Protein AF-A0A1B8FGQ7-F1 (afdb_monomer_lit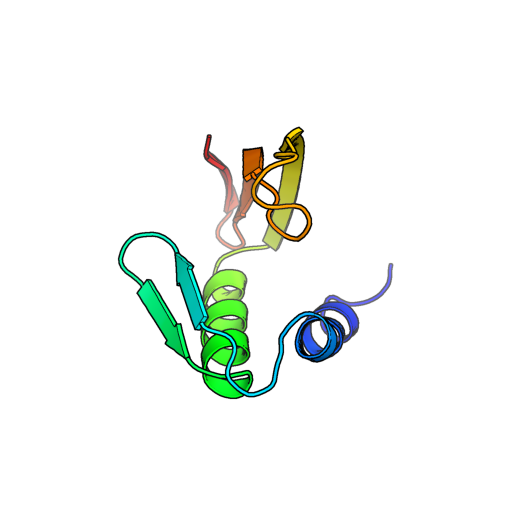e)

Secondary structure (DSSP, 8-state):
---THHHHHHGGGGS-TT-EEEETTEEEESHHHHHHHHHHHHTSEEEEEEEEEEEEETTEEEEEEEEEEEEEEETTS-EEEE-

Structure (mmCIF, N/CA/C/O backbone):
data_AF-A0A1B8FGQ7-F1
#
_entry.id   AF-A0A1B8FGQ7-F1
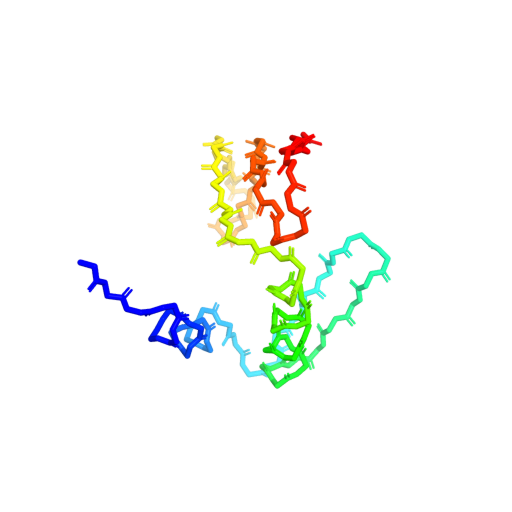#
loop_
_atom_site.group_PDB
_atom_site.id
_atom_site.type_symbol
_atom_site.label_atom_id
_atom_site.label_alt_id
_atom_site.label_comp_id
_atom_site.label_asym_id
_atom_site.label_entity_id
_atom_site.label_seq_id
_atom_site.pdbx_PDB_ins_code
_atom_site.Cartn_x
_atom_site.Cartn_y
_atom_site.Cartn_z
_atom_site.occupancy
_atom_site.B_iso_or_equiv
_atom_site.auth_seq_id
_atom_site.auth_comp_id
_atom_site.auth_asym_id
_atom_site.auth_atom_id
_atom_site.pdbx_PDB_model_num
ATOM 1 N N . MET A 1 1 ? 22.243 1.564 1.036 1.00 37.16 1 MET A N 1
ATOM 2 C CA . MET A 1 1 ? 21.486 0.774 0.047 1.00 37.16 1 MET A CA 1
ATOM 3 C C . MET A 1 1 ? 21.126 -0.525 0.739 1.00 37.16 1 MET A C 1
ATOM 5 O O . MET A 1 1 ? 22.033 -1.266 1.082 1.00 37.16 1 MET A O 1
ATOM 9 N N . THR A 1 2 ? 19.859 -0.725 1.085 1.00 33.38 2 THR A N 1
ATOM 10 C CA . THR A 1 2 ? 19.384 -1.943 1.755 1.00 33.38 2 THR A CA 1
ATOM 11 C C . THR A 1 2 ? 18.260 -2.519 0.913 1.00 33.38 2 THR A C 1
ATOM 13 O O . THR A 1 2 ? 17.311 -1.816 0.567 1.00 33.38 2 THR A O 1
ATOM 16 N N . ASP A 1 3 ? 18.458 -3.773 0.528 1.00 39.25 3 ASP A N 1
ATOM 17 C CA . ASP A 1 3 ? 17.706 -4.521 -0.468 1.00 39.25 3 ASP A CA 1
ATOM 18 C C . ASP A 1 3 ? 16.190 -4.527 -0.257 1.00 39.25 3 ASP A C 1
ATOM 20 O O . ASP A 1 3 ? 15.674 -4.604 0.862 1.00 39.25 3 ASP A O 1
ATOM 24 N N . GLY A 1 4 ? 15.472 -4.527 -1.384 1.00 47.03 4 GLY A N 1
ATOM 25 C CA . GLY A 1 4 ? 14.012 -4.507 -1.488 1.00 47.03 4 GLY A CA 1
ATOM 26 C C . GLY A 1 4 ? 13.281 -5.712 -0.885 1.00 47.03 4 GLY A C 1
ATOM 27 O O . GLY A 1 4 ? 12.059 -5.750 -0.930 1.00 47.03 4 GLY A O 1
ATOM 28 N N . THR A 1 5 ? 13.968 -6.676 -0.276 1.00 46.09 5 THR A N 1
ATOM 29 C CA . THR A 1 5 ? 13.352 -7.869 0.327 1.00 46.09 5 THR A CA 1
ATOM 30 C C . THR A 1 5 ? 12.880 -7.640 1.767 1.00 46.09 5 THR A C 1
ATOM 32 O O . THR A 1 5 ? 11.796 -8.092 2.133 1.00 46.09 5 THR A O 1
ATOM 35 N N . VAL A 1 6 ? 13.600 -6.848 2.572 1.00 47.78 6 VAL A N 1
ATOM 36 C CA . VAL A 1 6 ? 13.242 -6.582 3.986 1.00 47.78 6 VAL A CA 1
ATOM 37 C C . VAL A 1 6 ? 11.986 -5.709 4.107 1.00 47.78 6 VAL A C 1
ATOM 39 O O . VAL A 1 6 ? 11.226 -5.810 5.073 1.00 47.78 6 VAL A O 1
ATOM 42 N N . ALA A 1 7 ? 11.723 -4.866 3.105 1.00 54.34 7 ALA A N 1
ATOM 43 C CA . ALA A 1 7 ? 10.528 -4.034 3.079 1.00 54.34 7 ALA A CA 1
ATOM 44 C C . ALA A 1 7 ? 9.253 -4.866 2.880 1.00 54.34 7 ALA A C 1
ATOM 46 O O . ALA A 1 7 ? 8.238 -4.550 3.492 1.00 54.34 7 ALA A O 1
ATOM 47 N N . HIS A 1 8 ? 9.271 -5.928 2.065 1.00 54.16 8 HIS A N 1
ATOM 48 C CA . HIS A 1 8 ? 8.062 -6.700 1.752 1.00 54.16 8 HIS A CA 1
ATOM 49 C C . HIS A 1 8 ? 7.526 -7.487 2.952 1.00 54.16 8 HIS A C 1
ATOM 51 O O . HIS A 1 8 ? 6.323 -7.425 3.205 1.00 54.16 8 HIS A O 1
ATOM 57 N N . GLU A 1 9 ? 8.403 -8.097 3.751 1.00 55.31 9 GLU A N 1
ATOM 58 C CA . GLU A 1 9 ? 8.007 -8.839 4.957 1.00 55.31 9 GLU A CA 1
ATOM 59 C C . GLU A 1 9 ? 7.401 -7.934 6.037 1.00 55.31 9 GLU A C 1
ATOM 61 O O . GLU A 1 9 ? 6.394 -8.289 6.652 1.00 55.31 9 GLU A O 1
ATOM 66 N N . ARG A 1 10 ? 7.915 -6.703 6.202 1.00 60.78 10 ARG A N 1
ATOM 67 C CA . ARG A 1 10 ? 7.320 -5.721 7.129 1.00 60.78 10 ARG A CA 1
ATOM 68 C C . ARG A 1 10 ? 5.867 -5.418 6.816 1.00 60.78 10 ARG A C 1
ATOM 70 O O . ARG A 1 10 ? 5.111 -5.079 7.713 1.00 60.78 10 ARG A O 1
ATOM 77 N N . HIS A 1 11 ? 5.433 -5.551 5.568 1.00 60.41 11 HIS A N 1
ATOM 78 C CA . HIS A 1 11 ? 4.052 -5.224 5.288 1.00 60.41 11 HIS A CA 1
ATOM 79 C C . HIS A 1 11 ? 3.051 -6.244 5.832 1.00 60.41 11 HIS A C 1
ATOM 81 O O . HIS A 1 11 ? 1.879 -5.891 5.952 1.00 60.41 11 HIS A O 1
ATOM 87 N N . ARG A 1 12 ? 3.477 -7.464 6.191 1.00 60.53 12 ARG A N 1
ATOM 88 C CA . ARG A 1 12 ? 2.596 -8.406 6.899 1.00 60.53 12 ARG A CA 1
ATOM 89 C C . ARG A 1 12 ? 2.132 -7.823 8.237 1.00 60.53 12 ARG A C 1
ATOM 91 O O . ARG A 1 12 ? 1.031 -8.138 8.667 1.00 60.53 12 ARG A O 1
ATOM 98 N N . THR A 1 13 ? 2.908 -6.920 8.849 1.00 68.19 13 THR A N 1
ATOM 99 C CA . THR A 1 13 ? 2.554 -6.294 10.133 1.00 68.19 13 THR A CA 1
ATOM 100 C C . THR A 1 13 ? 1.589 -5.115 10.004 1.00 68.19 13 THR A C 1
ATOM 102 O O . THR A 1 13 ? 1.107 -4.634 11.021 1.00 68.19 13 THR A O 1
ATOM 105 N N . PHE A 1 14 ? 1.304 -4.621 8.792 1.00 81.69 14 PHE A N 1
ATOM 106 C CA . PHE A 1 14 ? 0.350 -3.519 8.596 1.00 81.69 14 PHE A CA 1
ATOM 107 C C . PHE A 1 14 ? -1.104 -3.984 8.473 1.00 81.69 14 PHE A C 1
ATOM 109 O O . PHE A 1 14 ? -2.005 -3.150 8.507 1.00 81.69 14 PHE A O 1
ATOM 116 N N . TYR A 1 15 ? -1.341 -5.289 8.319 1.00 87.06 15 TYR A N 1
ATOM 117 C CA . TYR A 1 15 ? -2.670 -5.846 8.087 1.00 87.06 15 TYR A CA 1
ATOM 118 C C . TYR A 1 15 ? -3.072 -6.807 9.209 1.00 87.06 15 TYR A C 1
ATOM 120 O O . TYR A 1 15 ? -2.278 -7.645 9.650 1.00 87.06 15 TYR A O 1
ATOM 128 N N . ALA A 1 16 ? -4.332 -6.715 9.638 1.00 90.25 16 ALA A N 1
ATOM 129 C CA . ALA A 1 16 ? -4.975 -7.761 10.429 1.00 90.25 16 ALA A CA 1
ATOM 130 C C . ALA A 1 16 ? -4.992 -9.095 9.656 1.00 90.25 16 ALA A C 1
ATOM 132 O O . ALA A 1 16 ? -4.845 -9.109 8.431 1.00 90.25 16 ALA A O 1
ATOM 133 N N . ASP A 1 17 ? -5.138 -10.212 10.370 1.00 89.44 17 ASP A N 1
ATOM 134 C CA . ASP A 1 17 ? -5.133 -11.558 9.776 1.00 89.44 17 ASP A CA 1
ATOM 135 C C . ASP A 1 17 ? -6.204 -11.737 8.691 1.00 89.44 17 ASP A C 1
ATOM 137 O O . ASP A 1 17 ? -5.941 -12.363 7.667 1.00 89.44 17 ASP A O 1
ATOM 141 N N . ASP A 1 18 ? -7.363 -11.113 8.886 1.00 92.00 18 ASP A N 1
ATOM 142 C CA . ASP A 1 18 ? -8.556 -11.141 8.038 1.00 92.00 18 ASP A CA 1
ATOM 143 C C . ASP A 1 18 ? -8.757 -9.847 7.226 1.00 92.00 18 ASP A C 1
ATOM 145 O O . ASP A 1 18 ? -9.832 -9.607 6.671 1.00 92.00 18 ASP A O 1
ATOM 149 N N . ALA A 1 19 ? -7.732 -8.990 7.143 1.00 93.25 19 ALA A N 1
ATOM 150 C CA . ALA A 1 19 ? -7.842 -7.710 6.454 1.00 93.25 19 ALA A CA 1
ATOM 151 C C . ALA A 1 19 ? -8.256 -7.887 4.986 1.00 93.25 19 ALA A C 1
ATOM 153 O O . ALA A 1 19 ? -7.762 -8.766 4.282 1.00 93.25 19 ALA A O 1
ATOM 154 N N . LYS A 1 20 ? -9.113 -6.990 4.496 1.00 94.69 20 LYS A N 1
ATOM 155 C CA . LYS A 1 20 ? -9.525 -6.938 3.092 1.00 94.69 20 LYS A CA 1
ATOM 156 C C . LYS A 1 20 ? -8.873 -5.751 2.394 1.00 94.69 20 LYS A C 1
ATOM 158 O O . LYS A 1 20 ? -9.049 -4.610 2.816 1.00 94.69 20 LYS A O 1
ATOM 163 N N . LEU A 1 21 ? -8.155 -6.014 1.306 1.00 91.88 21 LEU A N 1
ATOM 164 C CA . LEU A 1 21 ? -7.548 -4.997 0.451 1.00 91.88 21 LEU A CA 1
ATOM 165 C C . LEU A 1 21 ? -8.254 -4.970 -0.904 1.00 91.88 21 LEU A C 1
ATOM 167 O O . LEU A 1 21 ? -8.332 -5.988 -1.587 1.00 91.88 21 LEU A O 1
ATOM 171 N N . ILE A 1 22 ? -8.732 -3.794 -1.302 1.00 93.50 22 ILE A N 1
ATOM 172 C CA . ILE A 1 22 ? -9.351 -3.551 -2.608 1.00 93.50 22 ILE A CA 1
ATOM 173 C C . ILE A 1 22 ? -8.469 -2.542 -3.350 1.00 93.50 22 ILE A C 1
ATOM 175 O O . ILE A 1 22 ? -8.192 -1.465 -2.826 1.00 93.50 22 ILE A O 1
ATOM 179 N N . MET A 1 23 ? -7.998 -2.897 -4.546 1.00 88.44 23 MET A N 1
ATOM 180 C CA . MET A 1 23 ? -7.189 -2.042 -5.419 1.00 88.44 23 MET A CA 1
ATOM 181 C C . MET A 1 23 ? -7.726 -2.102 -6.848 1.00 88.44 23 MET A C 1
ATOM 183 O O . MET A 1 23 ? -7.435 -3.044 -7.585 1.00 88.44 23 MET A O 1
ATOM 187 N N . GLY A 1 24 ? -8.497 -1.083 -7.235 1.00 86.94 24 GLY A N 1
ATOM 188 C CA . GLY A 1 24 ? -9.196 -1.071 -8.518 1.00 86.94 24 GLY A CA 1
ATOM 189 C C . GLY A 1 24 ? -10.186 -2.233 -8.608 1.00 86.94 24 GLY A C 1
ATOM 190 O O . GLY A 1 24 ? -11.082 -2.353 -7.778 1.00 86.94 24 GLY A O 1
ATOM 191 N N . ASP A 1 25 ? -9.993 -3.099 -9.596 1.00 89.56 25 ASP A N 1
ATOM 192 C CA . ASP A 1 25 ? -10.762 -4.324 -9.831 1.00 89.56 25 ASP A CA 1
ATOM 193 C C . ASP A 1 25 ? -10.277 -5.527 -8.999 1.00 89.56 25 ASP A C 1
ATOM 195 O O . ASP A 1 25 ? -10.984 -6.527 -8.872 1.00 89.56 25 ASP A O 1
ATOM 199 N N . LYS A 1 26 ? -9.083 -5.446 -8.399 1.00 90.25 26 LYS A N 1
ATOM 200 C CA . LYS A 1 26 ? -8.492 -6.541 -7.620 1.00 90.25 26 LYS A CA 1
ATOM 201 C C . LYS A 1 26 ? -8.920 -6.469 -6.161 1.00 90.25 26 LYS A C 1
ATOM 203 O O . LYS A 1 26 ? -8.828 -5.422 -5.524 1.00 90.25 26 LYS A O 1
ATOM 208 N N . THR A 1 27 ? -9.312 -7.611 -5.606 1.00 94.00 27 THR A N 1
ATOM 209 C CA . THR A 1 27 ? -9.607 -7.777 -4.178 1.00 94.00 27 THR A CA 1
ATOM 210 C C . THR A 1 27 ? -8.771 -8.923 -3.617 1.00 94.00 27 THR A C 1
ATOM 212 O O . THR A 1 27 ? -8.646 -9.952 -4.270 1.00 94.00 27 THR A O 1
ATOM 215 N N . ALA A 1 28 ? -8.214 -8.736 -2.421 1.00 94.12 28 ALA A N 1
ATOM 216 C CA . ALA A 1 28 ? -7.491 -9.750 -1.656 1.00 94.12 28 ALA A CA 1
ATOM 217 C C . ALA A 1 28 ? -8.012 -9.779 -0.212 1.00 94.12 28 ALA A C 1
ATOM 219 O O . ALA A 1 28 ? -8.252 -8.717 0.375 1.00 94.12 28 ALA A O 1
ATOM 220 N N . VAL A 1 29 ? -8.186 -10.972 0.355 1.00 95.06 29 VAL A N 1
ATOM 221 C CA . VAL A 1 29 ? -8.681 -11.191 1.719 1.00 95.06 29 VAL A CA 1
ATOM 222 C C . VAL A 1 29 ? -7.662 -12.005 2.514 1.00 95.06 29 VAL A C 1
ATOM 224 O O . VAL A 1 29 ? -7.282 -13.110 2.144 1.00 95.06 29 VAL A O 1
ATOM 227 N N . GLY A 1 30 ? -7.230 -11.446 3.639 1.00 92.06 30 GLY A N 1
ATOM 228 C CA . GLY A 1 30 ? -6.229 -12.031 4.518 1.00 92.06 30 GLY A CA 1
ATOM 229 C C . GLY A 1 30 ? -4.786 -11.746 4.096 1.00 92.06 30 GLY A C 1
ATOM 230 O O . GLY A 1 30 ? -4.487 -11.338 2.969 1.00 92.06 30 GLY A O 1
ATOM 231 N N . ARG A 1 31 ? -3.855 -11.921 5.043 1.00 89.62 31 ARG A N 1
ATOM 232 C CA . ARG A 1 31 ? -2.448 -11.501 4.871 1.00 89.62 31 ARG A CA 1
ATOM 233 C C . ARG A 1 31 ? -1.748 -12.153 3.682 1.00 89.62 31 ARG A C 1
ATOM 235 O O . ARG A 1 31 ? -0.946 -11.483 3.031 1.00 89.62 31 ARG A O 1
ATOM 242 N N . ASP A 1 32 ? -2.018 -13.426 3.418 1.00 89.06 32 ASP A N 1
ATOM 243 C CA . ASP A 1 32 ? -1.303 -14.175 2.383 1.00 89.06 32 ASP A CA 1
ATOM 244 C C 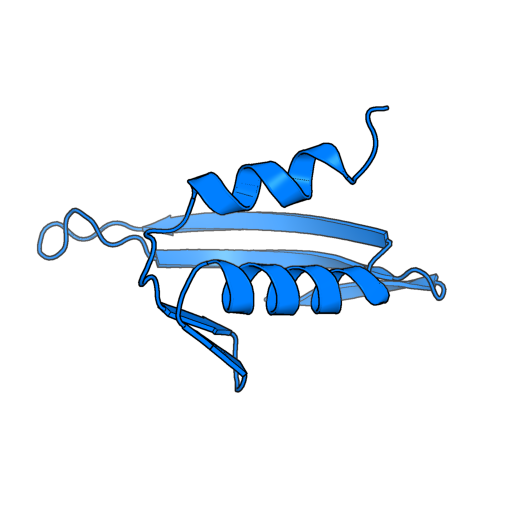. ASP A 1 32 ? -1.714 -13.722 0.978 1.00 89.06 32 ASP A C 1
ATOM 246 O O . ASP A 1 32 ? -0.845 -13.413 0.161 1.00 89.06 32 ASP A O 1
ATOM 250 N N . GLU A 1 33 ? -3.013 -13.535 0.723 1.00 91.75 33 GLU A N 1
ATOM 251 C CA . GLU A 1 33 ? -3.486 -12.977 -0.550 1.00 91.75 33 GLU A CA 1
ATOM 252 C C . GLU A 1 33 ? -2.995 -11.539 -0.757 1.00 91.75 33 GLU A C 1
ATOM 254 O O . GLU A 1 33 ? -2.564 -11.169 -1.853 1.00 91.75 33 GLU A O 1
ATOM 259 N N . ILE A 1 34 ? -2.998 -10.721 0.303 1.00 90.56 34 ILE A N 1
ATOM 260 C CA . ILE A 1 34 ? -2.475 -9.350 0.253 1.00 90.56 34 ILE A CA 1
ATOM 261 C C . ILE A 1 34 ? -0.981 -9.346 -0.092 1.00 90.56 34 ILE A C 1
ATOM 263 O O . ILE A 1 34 ? -0.521 -8.494 -0.865 1.00 90.56 34 ILE A O 1
ATOM 267 N N . LEU A 1 35 ? -0.209 -10.277 0.473 1.00 87.75 35 LEU A N 1
ATOM 268 C CA . LEU A 1 35 ? 1.221 -10.391 0.217 1.00 87.75 35 LEU A CA 1
ATOM 269 C C . LEU A 1 35 ? 1.496 -10.803 -1.232 1.00 87.75 35 LEU A C 1
ATOM 271 O O . LEU A 1 35 ? 2.326 -10.166 -1.884 1.00 87.75 35 LEU A O 1
ATOM 275 N N . GLU A 1 36 ? 0.783 -11.800 -1.754 1.00 89.56 36 GLU A N 1
ATOM 276 C CA . GLU A 1 36 ? 0.926 -12.241 -3.145 1.00 89.56 36 GLU A CA 1
ATOM 277 C C . GLU A 1 36 ? 0.504 -11.153 -4.138 1.00 89.56 36 GLU A C 1
ATOM 279 O O . GLU A 1 36 ? 1.253 -10.840 -5.071 1.00 89.56 36 GLU A O 1
ATOM 284 N N . LEU A 1 37 ? -0.618 -10.468 -3.887 1.00 89.38 37 LEU A N 1
ATOM 285 C CA . LEU A 1 37 ? -1.036 -9.318 -4.691 1.00 89.38 37 LEU A CA 1
ATOM 286 C C . LEU A 1 37 ? 0.068 -8.257 -4.732 1.00 89.38 37 LEU A C 1
ATOM 288 O O . LEU A 1 37 ? 0.431 -7.763 -5.802 1.00 89.38 37 LEU A O 1
ATOM 292 N N . ARG A 1 38 ? 0.665 -7.938 -3.582 1.00 86.69 38 ARG A N 1
ATOM 293 C CA . ARG A 1 38 ? 1.751 -6.957 -3.492 1.00 86.69 38 ARG A CA 1
ATOM 294 C C . ARG A 1 38 ? 3.016 -7.417 -4.206 1.00 86.69 38 ARG A C 1
ATOM 296 O O . ARG A 1 38 ? 3.580 -6.612 -4.941 1.00 86.69 38 ARG A O 1
ATOM 303 N N . LYS A 1 39 ? 3.446 -8.672 -4.049 1.00 86.38 39 LYS A N 1
ATOM 304 C CA . LYS A 1 39 ? 4.595 -9.229 -4.787 1.00 86.38 39 LYS A CA 1
ATOM 305 C C . LYS A 1 39 ? 4.381 -9.131 -6.297 1.00 86.38 39 LYS A C 1
ATOM 307 O O . LYS A 1 39 ? 5.273 -8.662 -7.004 1.00 86.38 39 LYS A O 1
ATOM 312 N N . SER A 1 40 ? 3.183 -9.478 -6.775 1.00 87.12 40 SER A N 1
ATOM 313 C CA . SER A 1 40 ? 2.844 -9.409 -8.201 1.00 87.12 40 SER A CA 1
ATOM 314 C C . SER A 1 40 ? 3.006 -7.993 -8.768 1.00 87.12 40 SER A C 1
ATOM 316 O O . SER A 1 40 ? 3.559 -7.827 -9.854 1.00 87.12 40 SER A O 1
ATOM 318 N N . MET A 1 41 ? 2.631 -6.956 -8.009 1.00 83.50 41 MET A N 1
ATOM 319 C CA . MET A 1 41 ?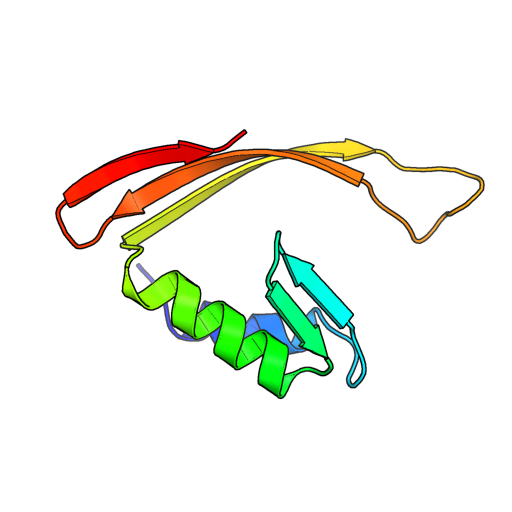 2.767 -5.558 -8.436 1.00 83.50 41 MET A CA 1
ATOM 320 C C . MET A 1 41 ? 4.226 -5.134 -8.600 1.00 83.50 41 MET A C 1
ATOM 322 O O . MET A 1 41 ? 4.553 -4.393 -9.522 1.00 83.50 41 MET A O 1
ATOM 326 N N . TRP A 1 42 ? 5.122 -5.633 -7.750 1.00 85.62 42 TRP A N 1
ATOM 327 C CA . TRP A 1 42 ? 6.549 -5.328 -7.834 1.00 85.62 42 TRP A CA 1
ATOM 328 C C . TRP A 1 42 ? 7.281 -6.078 -8.950 1.00 85.62 42 TRP A C 1
ATOM 330 O O . TRP A 1 42 ? 8.437 -5.762 -9.207 1.00 85.62 42 TRP A O 1
ATOM 340 N N . SER A 1 43 ? 6.656 -7.035 -9.644 1.00 88.25 43 SER A N 1
ATOM 341 C CA . SER A 1 43 ? 7.302 -7.783 -10.739 1.00 88.25 43 SER A CA 1
ATOM 342 C C . SER A 1 43 ? 7.747 -6.884 -11.906 1.00 88.25 43 SER A C 1
ATOM 344 O O . SER A 1 43 ? 8.842 -7.071 -12.439 1.00 88.25 43 SER A O 1
ATOM 346 N N . ALA A 1 44 ? 6.958 -5.857 -12.236 1.00 86.44 44 ALA A N 1
ATOM 347 C CA . ALA A 1 44 ? 7.229 -4.914 -13.326 1.00 86.44 44 ALA A CA 1
ATOM 348 C C . ALA A 1 44 ? 7.859 -3.582 -12.864 1.00 86.44 44 ALA A C 1
ATOM 350 O O . ALA A 1 44 ? 8.359 -2.806 -13.683 1.00 86.44 44 ALA A O 1
ATOM 351 N N . ILE A 1 45 ? 7.845 -3.303 -11.558 1.00 88.69 45 ILE A N 1
ATOM 352 C CA . ILE A 1 45 ? 8.223 -2.006 -10.984 1.00 88.69 45 ILE A CA 1
ATOM 353 C C . ILE A 1 45 ? 9.657 -2.058 -10.449 1.00 88.69 45 ILE A C 1
ATOM 355 O O . ILE A 1 45 ? 10.022 -2.942 -9.675 1.00 88.69 45 ILE A O 1
ATOM 359 N N . SER A 1 46 ? 10.468 -1.082 -10.849 1.00 89.31 46 SER A N 1
ATOM 360 C CA . SER A 1 46 ? 11.817 -0.857 -10.324 1.00 89.31 46 SER A CA 1
ATOM 361 C C . SER A 1 46 ? 11.783 0.047 -9.091 1.00 89.31 46 SER A C 1
ATOM 363 O O . SER A 1 46 ? 12.345 -0.287 -8.051 1.00 89.31 46 SER A O 1
ATOM 365 N N . SER A 1 47 ? 11.051 1.162 -9.178 1.00 88.12 47 SER A N 1
ATOM 366 C CA . SER A 1 47 ? 10.889 2.128 -8.089 1.00 88.12 47 SER A CA 1
ATOM 367 C C . SER A 1 47 ? 9.459 2.658 -8.035 1.00 88.12 47 SER A C 1
ATOM 369 O O . SER A 1 47 ? 8.776 2.749 -9.056 1.00 88.12 47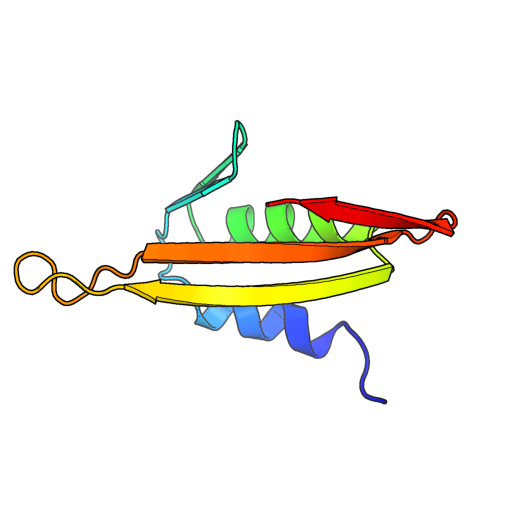 SER A O 1
ATOM 371 N N . ARG A 1 48 ? 8.999 3.000 -6.828 1.00 89.38 48 ARG A N 1
ATOM 372 C CA . ARG A 1 48 ? 7.661 3.540 -6.569 1.00 89.38 48 ARG A CA 1
ATOM 373 C C . ARG A 1 48 ? 7.721 4.591 -5.470 1.00 89.38 48 ARG A C 1
ATOM 375 O O . ARG A 1 48 ? 8.123 4.277 -4.350 1.00 89.38 48 ARG A O 1
ATOM 382 N N . ARG A 1 49 ? 7.263 5.809 -5.759 1.00 91.12 49 ARG A N 1
ATOM 383 C CA . ARG A 1 49 ? 7.210 6.921 -4.802 1.00 91.12 49 ARG A CA 1
ATOM 384 C C . ARG A 1 49 ? 5.787 7.446 -4.678 1.00 91.12 49 ARG A C 1
ATOM 386 O O . ARG A 1 49 ? 5.209 7.862 -5.672 1.00 91.12 49 ARG A O 1
ATOM 393 N N . HIS A 1 50 ? 5.258 7.451 -3.458 1.00 89.94 50 HIS A N 1
ATOM 394 C CA . HIS A 1 50 ? 3.951 8.035 -3.156 1.00 89.94 50 HIS A CA 1
ATOM 395 C C . HIS A 1 50 ? 4.137 9.466 -2.650 1.00 89.94 50 HIS A C 1
ATOM 397 O O . HIS A 1 50 ? 5.091 9.756 -1.927 1.00 89.94 50 HIS A O 1
ATOM 403 N N . THR A 1 51 ? 3.236 10.363 -3.020 1.00 92.94 51 THR A N 1
ATOM 404 C CA . THR A 1 51 ? 3.138 11.723 -2.480 1.00 92.94 51 THR A CA 1
ATOM 405 C C . THR A 1 51 ? 1.665 11.987 -2.238 1.00 92.94 51 THR A C 1
ATOM 407 O O . THR A 1 51 ? 0.896 11.946 -3.187 1.00 92.94 51 THR A O 1
ATOM 410 N N . TYR A 1 52 ? 1.262 12.175 -0.984 1.00 95.25 52 TYR A N 1
ATOM 411 C CA . TYR A 1 52 ? -0.153 12.220 -0.622 1.00 95.25 52 TYR A CA 1
ATOM 412 C C . TYR A 1 52 ? -0.433 13.175 0.535 1.00 95.25 52 TYR A C 1
ATOM 414 O O . TYR A 1 52 ? 0.433 13.434 1.373 1.00 95.25 52 TYR A O 1
ATOM 422 N N . THR A 1 53 ? -1.683 13.619 0.590 1.00 95.62 53 THR A N 1
ATOM 423 C CA . THR A 1 53 ? -2.315 14.283 1.727 1.00 95.62 53 THR A CA 1
ATOM 424 C C . THR A 1 53 ? -3.282 13.299 2.377 1.00 95.62 53 THR A C 1
ATOM 426 O O . THR A 1 53 ? -3.920 12.501 1.689 1.00 95.62 53 THR A O 1
ATOM 429 N N . PHE A 1 54 ? -3.377 13.320 3.707 1.00 94.62 54 PHE A N 1
ATOM 430 C CA . PHE A 1 54 ? -4.317 12.478 4.440 1.00 94.62 54 PHE A CA 1
ATOM 431 C C . PHE A 1 54 ? -5.418 13.310 5.093 1.00 94.62 54 PHE A C 1
ATOM 433 O O . PHE A 1 54 ? -5.185 14.427 5.551 1.00 94.62 54 PHE A O 1
ATOM 440 N N . TYR A 1 55 ? -6.604 12.719 5.177 1.00 94.62 55 TYR A N 1
ATOM 441 C CA . TYR A 1 55 ? -7.792 13.304 5.781 1.0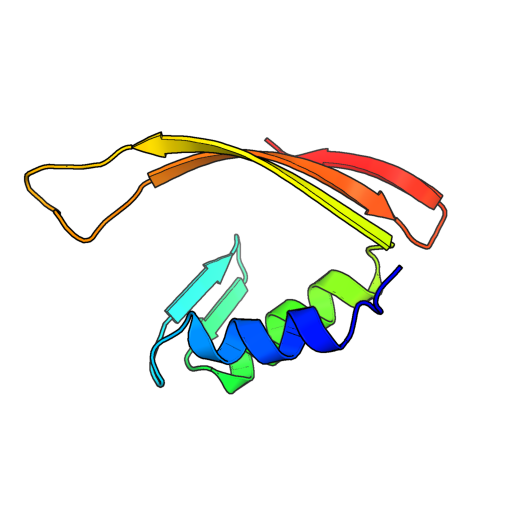0 94.62 55 TYR A CA 1
ATOM 442 C C . TYR A 1 55 ? -8.363 12.343 6.818 1.00 94.62 55 TYR A C 1
ATOM 444 O O . TYR A 1 55 ? -8.346 11.123 6.628 1.00 94.62 55 TYR A O 1
ATOM 452 N N . THR A 1 56 ? -8.882 12.898 7.908 1.00 95.38 56 THR A N 1
ATOM 453 C CA . THR A 1 56 ? -9.547 12.161 8.986 1.00 95.38 56 THR A CA 1
ATOM 454 C C . THR A 1 56 ? -11.003 12.594 9.097 1.00 95.38 56 THR A C 1
ATOM 456 O O . THR A 1 56 ? -11.375 13.683 8.663 1.00 95.38 56 THR A O 1
ATOM 459 N N . SER A 1 57 ? -11.837 11.738 9.687 1.00 92.19 57 SER A N 1
ATOM 460 C CA . SER A 1 57 ? -13.225 12.070 10.011 1.00 92.19 57 SER A CA 1
ATOM 461 C C . SER A 1 57 ? -13.484 11.842 11.502 1.00 92.19 57 SER A C 1
ATOM 463 O O . SER A 1 57 ? -13.196 10.748 11.993 1.00 92.19 57 SER A O 1
ATOM 465 N N . PRO A 1 58 ? -14.065 12.817 12.228 1.00 92.38 58 PRO A N 1
ATOM 466 C CA . PRO A 1 58 ? -14.483 12.620 13.616 1.00 92.38 58 PRO A CA 1
ATOM 467 C C . PRO A 1 58 ? -15.509 11.490 13.787 1.00 92.38 58 PRO A C 1
ATOM 469 O O . PRO A 1 58 ? -15.488 10.791 14.794 1.00 92.38 58 PRO A O 1
ATOM 472 N N . GLU A 1 59 ? -16.379 11.275 12.795 1.00 95.25 59 GLU A N 1
ATOM 473 C CA . GLU A 1 59 ? -17.400 10.216 12.816 1.00 95.25 59 GLU A CA 1
ATOM 474 C C . GLU A 1 59 ? -16.799 8.820 12.602 1.00 95.25 59 GLU A C 1
ATOM 476 O O . GLU A 1 59 ? -17.390 7.810 12.984 1.00 95.25 59 GLU A O 1
ATOM 481 N N . LYS A 1 60 ? -15.615 8.751 11.981 1.00 92.25 60 LYS A N 1
ATOM 482 C CA . LYS A 1 60 ? -14.880 7.511 11.711 1.00 92.25 60 LYS A CA 1
ATOM 483 C C . LYS A 1 60 ? -13.419 7.669 12.142 1.00 92.25 60 LYS A C 1
ATOM 485 O O . LYS A 1 60 ? -12.532 7.746 11.292 1.00 92.25 60 LYS A O 1
ATOM 490 N N . PRO A 1 61 ? -13.143 7.675 13.457 1.00 90.69 61 PRO A N 1
ATOM 491 C CA . PRO A 1 61 ? -11.843 8.071 14.006 1.00 90.69 61 PRO A CA 1
ATOM 492 C C . PRO A 1 61 ? -10.684 7.131 13.638 1.00 90.69 61 PRO A C 1
ATOM 494 O O . PRO A 1 61 ? -9.527 7.516 13.754 1.00 90.69 61 PRO A O 1
ATOM 497 N N . GLN A 1 62 ? -10.980 5.909 13.184 1.00 90.94 62 GLN A N 1
ATOM 498 C CA . GLN A 1 62 ? -9.988 4.931 12.712 1.00 90.94 62 GLN A CA 1
ATOM 499 C C . GLN A 1 62 ? -9.928 4.839 11.177 1.00 90.94 62 GLN A C 1
ATOM 501 O O . GLN A 1 62 ? -9.325 3.922 10.628 1.00 90.94 62 GLN A O 1
ATOM 506 N N . THR A 1 63 ? -10.601 5.746 10.465 1.00 92.56 63 THR A N 1
ATOM 507 C CA . THR A 1 63 ? -10.616 5.788 9.001 1.00 92.56 63 THR A CA 1
ATOM 508 C C . THR A 1 63 ? -9.836 6.993 8.507 1.00 92.56 63 THR A C 1
ATOM 510 O O . THR A 1 63 ? -10.059 8.125 8.935 1.00 92.56 63 THR A O 1
ATOM 513 N N . TYR A 1 64 ? -8.951 6.728 7.554 1.00 93.75 64 TYR A N 1
ATOM 514 C CA . TYR A 1 64 ? -8.129 7.728 6.896 1.00 93.75 64 TYR A CA 1
ATOM 515 C C . TYR A 1 64 ? -8.379 7.650 5.395 1.00 93.75 64 TYR A C 1
ATOM 517 O O . TYR A 1 64 ? -8.431 6.558 4.829 1.00 93.75 64 TYR A O 1
ATOM 525 N N . MET A 1 65 ? -8.514 8.806 4.755 1.00 94.06 65 MET A N 1
ATOM 526 C CA . MET A 1 65 ? -8.526 8.917 3.300 1.00 94.06 65 MET A CA 1
ATOM 527 C C . MET A 1 65 ? -7.196 9.508 2.853 1.00 94.06 65 MET A C 1
ATOM 529 O O . MET A 1 65 ? -6.753 10.504 3.420 1.00 94.06 65 MET A O 1
ATOM 533 N N . LEU A 1 66 ? -6.562 8.892 1.860 1.00 93.69 66 LEU A N 1
ATOM 534 C CA . LEU A 1 66 ? -5.327 9.383 1.257 1.00 93.69 66 LEU A CA 1
ATOM 535 C C . LEU A 1 66 ? -5.634 9.816 -0.175 1.00 93.69 66 LEU A C 1
ATOM 537 O O . LEU A 1 66 ? -6.144 9.013 -0.952 1.00 93.69 66 LEU A O 1
ATOM 541 N N . GLU A 1 67 ? -5.306 11.056 -0.513 1.00 95.00 67 GLU A N 1
ATOM 542 C CA . GLU A 1 67 ? -5.365 11.583 -1.877 1.00 95.00 67 GLU A CA 1
ATOM 543 C C . GLU A 1 67 ? -3.947 11.956 -2.299 1.00 95.00 67 GLU A C 1
ATOM 545 O O . GLU A 1 67 ? -3.226 12.621 -1.550 1.00 95.00 67 GLU A O 1
ATOM 550 N N . GLY A 1 68 ? -3.506 11.506 -3.469 1.00 93.19 68 GLY A N 1
ATOM 551 C CA . GLY A 1 68 ? -2.145 11.772 -3.893 1.00 93.19 68 GLY A CA 1
ATOM 552 C C . GLY A 1 68 ? -1.742 11.078 -5.175 1.00 93.19 68 GLY A C 1
ATOM 553 O O . GLY A 1 68 ? -2.518 10.372 -5.802 1.00 93.19 68 GLY A O 1
ATOM 554 N N . GLU A 1 69 ? -0.477 11.258 -5.525 1.00 94.38 69 GLU A N 1
ATOM 555 C CA . GLU A 1 69 ? 0.112 10.736 -6.745 1.00 94.38 69 GLU A CA 1
ATOM 556 C C . GLU A 1 69 ? 1.110 9.617 -6.438 1.00 94.38 69 GLU A C 1
ATOM 558 O O . GLU A 1 69 ? 1.805 9.612 -5.411 1.00 94.38 69 GLU A O 1
ATOM 563 N N . VAL A 1 70 ? 1.236 8.684 -7.376 1.00 91.62 70 VAL A N 1
ATOM 564 C CA . VAL A 1 70 ? 2.242 7.627 -7.346 1.00 91.62 70 VAL A CA 1
ATOM 565 C C . VAL A 1 70 ? 3.088 7.696 -8.607 1.00 91.62 70 VAL A C 1
ATOM 567 O O . VAL A 1 70 ? 2.609 7.453 -9.714 1.00 91.62 70 VAL A O 1
ATOM 570 N N . ALA A 1 71 ? 4.370 8.004 -8.425 1.00 93.75 71 ALA A N 1
ATOM 571 C CA . ALA A 1 71 ? 5.368 7.955 -9.481 1.00 93.75 71 ALA A CA 1
ATOM 572 C C . ALA A 1 71 ? 6.019 6.567 -9.522 1.00 93.75 71 ALA A C 1
ATOM 574 O O . ALA A 1 71 ? 6.501 6.060 -8.504 1.00 93.75 71 ALA A O 1
ATOM 575 N N . TYR A 1 72 ? 6.057 5.974 -10.710 1.00 91.31 72 TYR A N 1
ATOM 576 C CA . TYR A 1 72 ? 6.627 4.663 -10.989 1.00 91.31 72 TYR A CA 1
ATOM 577 C C . TYR A 1 72 ? 7.814 4.779 -11.938 1.00 91.31 72 TYR A C 1
ATOM 579 O O . TYR A 1 72 ? 7.781 5.533 -12.911 1.00 91.31 72 TYR A O 1
ATOM 587 N N . GLU A 1 73 ? 8.829 3.961 -11.692 1.00 92.19 73 GLU A N 1
ATOM 588 C CA . GLU A 1 73 ? 9.868 3.635 -12.666 1.00 92.19 73 GLU A CA 1
ATOM 589 C C . GLU A 1 73 ? 9.784 2.140 -12.962 1.00 92.19 73 GLU A C 1
ATOM 591 O O . GLU A 1 73 ? 9.754 1.320 -12.038 1.00 92.19 73 GLU A O 1
ATOM 596 N N . PHE A 1 74 ? 9.721 1.774 -14.240 1.00 91.88 74 PHE A N 1
ATOM 597 C CA . PHE A 1 74 ? 9.520 0.387 -14.656 1.00 91.88 74 PHE A CA 1
ATOM 598 C C . PHE A 1 74 ? 10.847 -0.308 -14.942 1.00 91.88 74 PHE A C 1
ATOM 600 O O . PHE A 1 74 ? 11.796 0.304 -15.429 1.00 91.88 74 PHE A O 1
ATOM 607 N N . ARG A 1 75 ? 10.912 -1.617 -14.675 1.00 89.06 75 ARG A N 1
ATOM 608 C CA . ARG A 1 75 ? 12.122 -2.415 -14.948 1.00 89.06 75 ARG A CA 1
ATOM 609 C C . ARG A 1 75 ? 12.435 -2.528 -16.436 1.00 89.06 75 ARG A C 1
ATOM 611 O O . ARG A 1 75 ? 13.600 -2.562 -16.803 1.00 89.06 75 ARG A O 1
ATOM 618 N N . ALA A 1 76 ? 11.403 -2.534 -17.280 1.00 90.50 76 ALA A N 1
ATOM 619 C CA . ALA A 1 76 ? 11.545 -2.491 -18.736 1.00 90.50 76 ALA A CA 1
ATOM 620 C C . ALA A 1 76 ? 12.017 -1.116 -19.260 1.00 90.50 76 ALA A C 1
ATOM 622 O O . ALA A 1 76 ? 12.181 -0.941 -20.464 1.00 90.50 76 ALA A O 1
ATOM 623 N N . GLY A 1 77 ? 12.233 -0.146 -18.366 1.00 88.81 77 GLY A N 1
ATOM 624 C CA . GLY A 1 77 ? 12.486 1.246 -18.703 1.00 88.81 77 GLY A CA 1
ATOM 625 C C . GLY A 1 77 ? 11.197 2.067 -18.776 1.00 88.81 77 GLY A C 1
ATOM 626 O O . GLY A 1 77 ? 10.095 1.540 -18.919 1.00 88.81 77 GLY A O 1
ATOM 627 N N . GLY A 1 78 ? 11.347 3.385 -18.655 1.00 90.69 78 GLY A N 1
ATOM 628 C CA . GLY A 1 78 ? 10.232 4.333 -18.656 1.00 90.69 78 GLY A CA 1
ATOM 629 C C . GLY A 1 78 ? 9.730 4.712 -17.261 1.00 90.69 78 GLY A C 1
ATOM 630 O O . GLY A 1 78 ? 10.040 4.071 -16.251 1.00 90.69 78 GLY A O 1
ATOM 631 N N . LYS A 1 79 ? 8.964 5.805 -17.219 1.00 93.31 79 LYS A N 1
ATOM 632 C CA . LYS A 1 79 ? 8.375 6.380 -16.004 1.00 93.31 79 LYS A CA 1
ATOM 633 C C . LYS A 1 79 ? 6.884 6.620 -16.216 1.00 93.31 79 LYS A C 1
ATOM 635 O O . LYS A 1 79 ? 6.474 6.952 -17.324 1.00 93.31 79 LYS A O 1
ATOM 640 N N . GLY A 1 80 ? 6.091 6.464 -15.162 1.00 92.19 80 GLY A N 1
ATOM 641 C CA . GLY A 1 80 ? 4.650 6.720 -15.175 1.00 92.19 80 GLY A CA 1
ATOM 642 C C . GLY A 1 80 ? 4.200 7.423 -13.901 1.00 92.19 80 GLY A C 1
ATOM 643 O O . GLY A 1 80 ? 4.822 7.254 -12.855 1.00 92.19 80 GLY A O 1
ATOM 644 N N . ILE A 1 81 ? 3.130 8.213 -13.984 1.00 91.06 81 ILE A N 1
ATOM 645 C CA . ILE A 1 81 ? 2.495 8.856 -12.827 1.00 91.06 81 ILE A CA 1
ATOM 646 C C . ILE A 1 81 ? 1.015 8.486 -12.839 1.00 91.06 81 ILE A C 1
ATOM 648 O O . ILE A 1 81 ? 0.353 8.626 -13.866 1.00 91.06 81 ILE A O 1
ATOM 652 N N . VAL A 1 82 ? 0.520 8.010 -11.700 1.00 86.31 82 VAL A N 1
ATOM 653 C CA . VAL A 1 82 ? -0.904 7.769 -11.440 1.00 86.31 82 VAL A CA 1
ATOM 654 C C . VAL A 1 82 ? -1.363 8.770 -10.383 1.00 86.31 82 VAL A C 1
ATOM 656 O O . VAL A 1 82 ? -0.618 9.019 -9.437 1.00 86.31 82 VAL A O 1
ATOM 659 N N . ARG A 1 83 ? -2.549 9.352 -10.564 1.00 83.31 83 ARG A N 1
ATOM 660 C CA . ARG A 1 83 ? -3.193 10.307 -9.652 1.00 83.31 83 ARG A CA 1
ATOM 661 C C . ARG A 1 83 ? -4.523 9.743 -9.183 1.00 83.31 83 ARG A C 1
ATOM 663 O O . ARG A 1 83 ? -5.144 9.036 -10.010 1.00 83.31 83 ARG A O 1
#

pLDDT: mean 84.6, std 15.24, range [33.38, 95.62]

Foldseek 3Di:
DDDPPVVLVVVLVVADQQRWDDDPPDIAGGSVRVSVVVVVVCPFFPDKDWDWDWDADPVCRPDIDIDTKMWTATPVGDIDIDD

Radius of gyration: 14.61 Å; chains: 1; bounding box: 39×28×33 Å

Sequence (83 aa):
MTDGTVAHERHRTFYADDAKLIMGDKTAVGRDEILELRKSMWSAISSRRHTYTFYTSPEKPQTYMLEGEVAYEFRAGGKGIVR